Protein AF-A0A3B9TVM8-F1 (afdb_monomer_lite)

Secondary structure (DSSP, 8-state):
-HHHHHHHHHH-GGGT---GGGGGGGS--SEE-HHHHHHHHHHHHHHHHHHHHHT--HHHH--HHHHHHHHHH---SGGGGGGSTT-TTGGG-TTHHHHHHHHHHHHTS-GGGPPPPEE---PPPPPHHHHHHHHHHHHHHHHHHT--HHHH--HHHHHHHTT-TT--SGGGSTHHHHHT--

Structure (mmCIF, N/CA/C/O backbone):
data_AF-A0A3B9TVM8-F1
#
_entry.id   AF-A0A3B9TVM8-F1
#
loop_
_atom_site.group_PDB
_atom_site.id
_atom_site.type_symbol
_atom_site.label_atom_id
_atom_site.label_alt_id
_atom_site.label_comp_id
_atom_site.label_asym_id
_atom_site.label_entity_id
_atom_site.label_seq_id
_atom_site.pdbx_PDB_ins_code
_atom_site.Cartn_x
_atom_site.Cartn_y
_atom_site.Cartn_z
_atom_site.occupancy
_atom_site.B_iso_or_equiv
_atom_site.auth_seq_id
_atom_site.auth_comp_id
_atom_site.auth_asym_id
_atom_site.auth_atom_id
_atom_site.pdbx_PDB_model_num
ATOM 1 N N . SER A 1 1 ? -12.763 -17.600 24.364 1.00 72.62 1 SER A N 1
ATOM 2 C CA . SER A 1 1 ? -12.536 -16.406 25.210 1.00 72.62 1 SER A CA 1
ATOM 3 C C . SER A 1 1 ? -12.138 -15.249 24.306 1.00 72.62 1 SER A C 1
ATOM 5 O O . SER A 1 1 ? -11.568 -15.527 23.259 1.00 72.62 1 SER A O 1
ATOM 7 N N . TRP A 1 2 ? -12.384 -13.981 24.672 1.00 73.50 2 TRP A N 1
ATOM 8 C CA . TRP A 1 2 ? -11.926 -12.820 23.880 1.00 73.50 2 TRP A CA 1
ATOM 9 C C . TRP A 1 2 ? -10.410 -12.867 23.603 1.00 73.50 2 TRP A C 1
ATOM 11 O O . TRP A 1 2 ? -9.946 -12.458 22.543 1.00 73.50 2 TRP A O 1
ATOM 21 N N . LEU A 1 3 ? -9.649 -13.450 24.536 1.00 77.44 3 LEU A N 1
ATOM 22 C CA . LEU A 1 3 ? -8.218 -13.734 24.407 1.00 77.44 3 LEU A CA 1
ATOM 23 C C . LEU A 1 3 ? -7.891 -14.733 23.290 1.00 77.44 3 LEU A C 1
ATOM 25 O O . LEU A 1 3 ? -6.899 -14.550 22.588 1.00 77.44 3 LEU A O 1
ATOM 29 N N . ASP A 1 4 ? -8.704 -15.777 23.119 1.00 80.38 4 ASP A N 1
ATOM 30 C CA . ASP A 1 4 ? -8.475 -16.801 22.095 1.00 80.38 4 ASP A CA 1
ATOM 31 C C . ASP A 1 4 ? -8.680 -16.213 20.695 1.00 80.38 4 ASP A C 1
ATOM 33 O O . ASP A 1 4 ? -7.872 -16.470 19.804 1.00 80.38 4 ASP A O 1
ATOM 37 N N . ASP A 1 5 ? -9.694 -15.358 20.526 1.00 75.25 5 ASP A N 1
ATOM 38 C CA . ASP A 1 5 ? -9.973 -14.661 19.264 1.00 75.25 5 ASP A CA 1
ATOM 39 C C . ASP A 1 5 ? -8.824 -13.719 18.870 1.00 75.25 5 ASP A C 1
ATOM 41 O O . ASP A 1 5 ? -8.396 -13.697 17.711 1.00 75.25 5 ASP A O 1
ATOM 45 N N . GLU A 1 6 ? -8.266 -12.970 19.829 1.00 79.81 6 GLU A N 1
ATOM 46 C CA . GLU A 1 6 ? -7.103 -12.114 19.563 1.00 79.81 6 GLU A CA 1
ATOM 47 C C . GLU A 1 6 ? -5.853 -12.942 19.234 1.00 79.81 6 GLU A C 1
ATOM 49 O O . GLU A 1 6 ? -5.093 -12.607 18.316 1.00 79.81 6 GLU A O 1
ATOM 54 N N . ASN A 1 7 ? -5.650 -14.054 19.942 1.00 82.25 7 ASN A N 1
ATOM 55 C CA . ASN A 1 7 ? -4.488 -14.909 19.737 1.00 82.25 7 ASN A CA 1
ATOM 56 C C . ASN A 1 7 ? -4.567 -15.694 18.417 1.00 82.25 7 ASN A C 1
ATOM 58 O O . ASN A 1 7 ? -3.541 -15.921 17.772 1.00 82.25 7 ASN A O 1
ATOM 62 N N . ALA A 1 8 ? -5.768 -16.053 17.956 1.00 82.38 8 ALA A N 1
ATOM 63 C CA . ALA A 1 8 ? -5.977 -16.747 16.685 1.00 82.38 8 ALA A CA 1
ATOM 64 C C . ALA A 1 8 ? -5.403 -15.958 15.497 1.00 82.38 8 ALA A C 1
ATOM 66 O O . ALA A 1 8 ? -4.793 -16.530 14.593 1.00 82.38 8 ALA A O 1
ATOM 67 N N . LYS A 1 9 ? -5.517 -14.623 15.516 1.00 77.56 9 LYS A N 1
ATOM 68 C CA . LYS A 1 9 ? -4.943 -13.772 14.464 1.00 77.56 9 LYS A CA 1
ATOM 69 C C . LYS A 1 9 ? -3.414 -13.737 14.504 1.00 77.56 9 LYS A C 1
ATOM 71 O O . LYS A 1 9 ? -2.779 -13.766 13.450 1.00 77.56 9 LYS A O 1
ATOM 76 N N . LEU A 1 10 ? -2.828 -13.664 15.699 1.00 82.31 10 LEU A N 1
ATOM 77 C CA . LEU A 1 10 ? -1.372 -13.603 15.893 1.00 82.31 10 LEU A CA 1
ATOM 78 C C . LEU A 1 10 ? -0.685 -14.946 15.627 1.00 82.31 10 LEU A C 1
ATOM 80 O O . LEU A 1 10 ? 0.469 -14.987 15.217 1.00 82.31 10 LEU A O 1
ATOM 84 N N . THR A 1 11 ? -1.394 -16.047 15.849 1.00 85.75 11 THR A N 1
ATOM 85 C CA . THR A 1 11 ? -0.871 -17.399 15.627 1.00 85.75 11 THR A CA 1
ATOM 86 C C . THR A 1 11 ? -1.071 -17.890 14.196 1.00 85.75 11 THR A C 1
ATOM 88 O O . THR A 1 11 ? -0.452 -18.879 13.813 1.00 85.75 11 THR A O 1
ATOM 91 N N . ASN A 1 12 ? -1.876 -17.200 13.381 1.00 84.06 12 ASN A N 1
ATOM 92 C CA . ASN A 1 12 ? -2.090 -17.552 11.983 1.00 84.06 12 ASN A CA 1
ATOM 93 C C . ASN A 1 12 ? -0.908 -17.090 11.101 1.00 84.06 12 ASN A C 1
ATOM 95 O O . ASN A 1 12 ? -0.730 -15.883 10.911 1.00 84.06 12 ASN A O 1
ATOM 99 N N . PRO A 1 13 ? -0.136 -18.007 10.481 1.00 82.75 13 PRO A N 1
ATOM 100 C CA . PRO A 1 13 ? 0.970 -17.637 9.597 1.00 82.75 13 PRO A CA 1
ATOM 101 C C . PRO A 1 13 ? 0.533 -16.775 8.406 1.00 82.75 13 PRO A C 1
ATOM 103 O O . PRO A 1 13 ? 1.289 -15.913 7.957 1.00 82.75 13 PRO A O 1
ATOM 106 N N . ALA A 1 14 ? -0.702 -16.950 7.919 1.00 82.62 14 ALA A N 1
ATOM 107 C CA . ALA A 1 14 ? -1.248 -16.165 6.813 1.00 82.62 14 ALA A CA 1
ATOM 108 C C . ALA A 1 14 ? -1.304 -14.658 7.126 1.00 82.62 14 ALA A C 1
ATOM 110 O O . ALA A 1 14 ? -1.247 -13.846 6.209 1.00 82.62 14 ALA A O 1
ATOM 111 N N . THR A 1 15 ? -1.330 -14.270 8.406 1.00 78.62 15 THR A N 1
ATOM 112 C CA . THR A 1 15 ? -1.247 -12.866 8.843 1.00 78.62 15 THR A CA 1
ATOM 113 C C . THR A 1 15 ? 0.074 -12.202 8.436 1.00 78.62 15 THR A C 1
ATOM 115 O O . THR A 1 15 ? 0.131 -10.983 8.263 1.00 78.62 15 THR A O 1
ATOM 118 N N . TYR A 1 16 ? 1.139 -12.989 8.273 1.00 79.81 16 TYR A N 1
ATOM 119 C CA . TYR A 1 16 ? 2.491 -12.500 7.996 1.00 79.81 16 TYR A CA 1
ATOM 120 C C . TYR A 1 16 ? 2.922 -12.721 6.544 1.00 79.81 16 TYR A C 1
ATOM 122 O O . TYR A 1 16 ? 3.842 -12.054 6.066 1.00 79.81 16 TYR A O 1
ATOM 130 N N . HIS A 1 17 ? 2.241 -13.610 5.823 1.00 79.31 17 HIS A N 1
ATOM 131 C CA . HIS A 1 17 ? 2.486 -13.837 4.407 1.00 79.31 17 HIS A CA 1
ATOM 132 C C . HIS A 1 17 ? 1.723 -12.819 3.559 1.00 79.31 17 HIS A C 1
ATOM 134 O O . HIS A 1 17 ? 0.500 -12.841 3.471 1.00 79.31 17 HIS A O 1
ATOM 140 N N . THR A 1 18 ? 2.458 -11.925 2.898 1.00 79.69 18 THR A N 1
ATOM 141 C CA . THR A 1 18 ? 1.880 -11.063 1.859 1.00 79.69 18 THR A CA 1
ATOM 142 C C . THR A 1 18 ? 1.988 -11.781 0.519 1.00 79.69 18 THR A C 1
ATOM 144 O O . THR A 1 18 ? 3.094 -12.023 0.033 1.00 79.69 18 THR A O 1
ATOM 147 N N . ALA A 1 19 ? 0.849 -12.126 -0.082 1.00 89.38 19 ALA A N 1
ATOM 148 C CA . ALA A 1 19 ? 0.828 -12.619 -1.452 1.00 89.38 19 ALA A CA 1
ATOM 149 C C . ALA A 1 19 ? 1.353 -11.517 -2.396 1.00 89.38 19 ALA A C 1
ATOM 151 O O . ALA A 1 19 ? 0.918 -10.369 -2.262 1.00 89.38 19 ALA A O 1
ATOM 152 N N . PRO A 1 20 ? 2.251 -11.820 -3.355 1.00 91.50 20 PRO A N 1
ATOM 153 C CA . PRO A 1 20 ? 2.777 -10.816 -4.282 1.00 91.50 20 PRO A CA 1
ATOM 154 C C . PRO A 1 20 ? 1.688 -9.990 -4.979 1.00 91.50 20 PRO A C 1
ATOM 156 O O . PRO A 1 20 ? 1.791 -8.766 -5.040 1.00 91.50 20 PRO A O 1
ATOM 159 N N . ALA A 1 21 ? 0.590 -10.631 -5.385 1.00 92.62 21 ALA A N 1
ATOM 160 C CA . ALA A 1 21 ? -0.558 -9.979 -6.016 1.00 92.62 21 ALA A CA 1
ATOM 161 C C . ALA A 1 21 ? -1.258 -8.923 -5.131 1.00 92.62 21 ALA A C 1
ATOM 163 O O . ALA A 1 21 ? -1.927 -8.033 -5.652 1.00 92.62 21 ALA A O 1
ATOM 164 N N . ASP A 1 22 ? -1.090 -8.970 -3.806 1.00 92.44 22 ASP A N 1
ATOM 165 C CA . ASP A 1 22 ? -1.658 -7.999 -2.860 1.00 92.44 22 ASP A CA 1
ATOM 166 C C . ASP A 1 22 ? -0.668 -6.897 -2.451 1.00 92.44 22 ASP A C 1
ATOM 168 O O . ASP A 1 22 ? -1.044 -5.944 -1.760 1.00 92.44 22 ASP A O 1
ATOM 172 N N . ALA A 1 23 ? 0.597 -6.975 -2.881 1.00 94.00 23 ALA A N 1
ATOM 173 C CA . ALA A 1 23 ? 1.651 -6.054 -2.450 1.00 94.00 23 ALA A CA 1
ATOM 174 C C . ALA A 1 23 ? 1.344 -4.582 -2.778 1.00 94.00 23 ALA A C 1
ATOM 176 O O . ALA A 1 23 ? 1.753 -3.676 -2.044 1.00 94.00 23 ALA A O 1
ATOM 177 N N . TRP A 1 24 ? 0.594 -4.335 -3.854 1.00 94.50 24 TRP A N 1
ATOM 178 C CA . TRP A 1 24 ? 0.203 -2.994 -4.288 1.00 94.50 24 TRP A CA 1
ATOM 179 C C . TRP A 1 24 ? -0.729 -2.287 -3.299 1.00 94.50 24 TRP A C 1
ATOM 181 O O . TRP A 1 24 ? -0.638 -1.069 -3.165 1.00 94.50 24 TRP A O 1
ATOM 191 N N . LYS A 1 25 ? -1.551 -3.026 -2.536 1.00 91.50 25 LYS A N 1
ATOM 192 C CA . LYS A 1 25 ? -2.488 -2.462 -1.541 1.00 91.50 25 LYS A CA 1
ATOM 193 C C . LYS A 1 25 ? -1.771 -1.726 -0.405 1.00 91.50 25 LYS A C 1
ATOM 195 O O . LYS A 1 25 ? -2.374 -0.933 0.312 1.00 91.50 25 LYS A O 1
ATOM 200 N N . ARG A 1 26 ? -0.471 -1.983 -0.221 1.00 90.75 26 ARG A N 1
ATOM 201 C CA . ARG A 1 26 ? 0.369 -1.326 0.793 1.00 90.75 26 ARG A CA 1
ATOM 202 C C . ARG A 1 26 ? 0.948 0.011 0.319 1.00 90.75 26 ARG A C 1
ATOM 204 O O . ARG A 1 26 ? 1.451 0.767 1.152 1.00 90.75 26 ARG A O 1
ATOM 211 N N . ILE A 1 27 ? 0.908 0.291 -0.986 1.00 93.19 27 ILE A N 1
ATOM 212 C CA . ILE A 1 27 ? 1.398 1.540 -1.573 1.00 93.19 27 ILE A CA 1
ATOM 213 C C . ILE A 1 27 ? 0.283 2.578 -1.465 1.00 93.19 27 ILE A C 1
ATOM 215 O O . ILE A 1 27 ? -0.798 2.414 -2.022 1.00 93.19 27 ILE A O 1
ATOM 219 N N . LYS A 1 28 ? 0.538 3.664 -0.732 1.00 90.00 28 LYS A N 1
ATOM 220 C CA . LYS A 1 28 ? -0.462 4.714 -0.517 1.00 90.00 28 LYS A CA 1
ATOM 221 C C . LYS A 1 28 ? -0.616 5.577 -1.767 1.00 90.00 28 LYS A C 1
ATOM 223 O O . LYS A 1 28 ? 0.298 6.327 -2.109 1.00 90.00 28 LYS A O 1
ATOM 228 N N . VAL A 1 29 ? -1.791 5.527 -2.389 1.00 89.38 29 VAL A N 1
ATOM 229 C CA . VAL A 1 29 ? -2.163 6.375 -3.528 1.00 89.38 29 VAL A CA 1
ATOM 230 C C . VAL A 1 29 ? -3.604 6.839 -3.354 1.00 89.38 29 VAL A C 1
ATOM 232 O O . VAL A 1 29 ? -4.475 6.024 -3.083 1.00 89.38 29 VAL A O 1
ATOM 235 N N . ARG A 1 30 ? -3.845 8.148 -3.494 1.00 82.88 30 ARG A N 1
ATOM 236 C CA . ARG A 1 30 ? -5.193 8.729 -3.351 1.00 82.88 30 ARG A CA 1
ATOM 237 C C . ARG A 1 30 ? -6.021 8.589 -4.621 1.00 82.88 30 ARG A C 1
ATOM 239 O O . ARG A 1 30 ? -7.150 8.132 -4.576 1.00 82.88 30 ARG A O 1
ATOM 246 N N . ASN A 1 31 ? -5.437 8.991 -5.750 1.00 87.19 31 ASN A N 1
ATOM 247 C CA . ASN A 1 31 ? -6.084 8.972 -7.055 1.00 87.19 31 ASN A CA 1
ATOM 248 C C . ASN A 1 31 ? -5.110 8.433 -8.100 1.00 87.19 31 ASN A C 1
ATOM 250 O O . ASN A 1 31 ? -3.973 8.909 -8.179 1.00 87.19 31 ASN A O 1
ATOM 254 N N . MET A 1 32 ? -5.546 7.473 -8.914 1.00 92.44 32 MET A N 1
ATOM 255 C CA . MET A 1 32 ? -4.730 6.921 -9.996 1.00 92.44 32 MET A CA 1
ATOM 256 C C . MET A 1 32 ? -5.601 6.407 -11.140 1.00 92.44 32 MET A C 1
ATOM 258 O O . MET A 1 32 ? -6.591 5.712 -10.924 1.00 92.44 32 MET A O 1
ATOM 262 N N . LYS A 1 33 ? -5.214 6.736 -12.378 1.00 93.94 33 LYS A N 1
ATOM 263 C CA . LYS A 1 33 ? -5.923 6.273 -13.580 1.00 93.94 33 LYS A CA 1
ATOM 264 C C . LYS A 1 33 ? -5.797 4.747 -13.723 1.00 93.94 33 LYS A C 1
ATOM 266 O O . LYS A 1 33 ? -4.709 4.238 -13.450 1.00 93.94 33 LYS A O 1
ATOM 271 N N . PRO A 1 34 ? -6.809 4.035 -14.258 1.00 94.94 34 PRO A N 1
ATOM 272 C CA . PRO A 1 34 ? -6.786 2.574 -14.416 1.00 94.94 34 PRO A CA 1
ATOM 273 C C . PRO A 1 34 ? -5.504 2.013 -15.047 1.00 94.94 34 PRO A C 1
ATOM 275 O O . PRO A 1 34 ? -4.907 1.073 -14.535 1.00 94.94 34 PRO A O 1
ATOM 278 N N . VAL A 1 35 ? -5.010 2.643 -16.118 1.00 95.81 35 VAL A N 1
ATOM 279 C CA . VAL A 1 35 ? -3.792 2.204 -16.828 1.00 95.81 35 VAL A CA 1
ATOM 280 C C . VAL A 1 35 ? -2.528 2.354 -15.970 1.00 95.81 35 VAL A C 1
ATOM 282 O O . VAL A 1 35 ? -1.617 1.531 -16.041 1.00 95.81 35 VAL A O 1
ATOM 285 N N . GLN A 1 36 ? -2.442 3.418 -15.167 1.00 96.31 36 GLN A N 1
ATOM 286 C CA . GLN A 1 36 ? -1.327 3.625 -14.236 1.00 96.31 36 GLN A CA 1
ATOM 287 C C . GLN A 1 36 ? -1.431 2.648 -13.062 1.00 96.31 36 GLN A C 1
ATOM 289 O O . GLN A 1 36 ? -0.430 2.056 -12.666 1.00 96.31 36 GLN A O 1
ATOM 294 N N . LEU A 1 37 ? -2.650 2.422 -12.568 1.00 96.25 37 LEU A N 1
ATOM 295 C CA . LEU A 1 37 ? -2.930 1.488 -11.487 1.00 96.25 37 LEU A CA 1
ATOM 296 C C . LEU A 1 37 ? -2.560 0.055 -11.875 1.00 96.25 37 LEU A C 1
ATOM 298 O O . LEU A 1 37 ? -1.835 -0.593 -11.130 1.00 96.25 37 LEU A O 1
ATOM 302 N N . ARG A 1 38 ? -2.946 -0.401 -13.074 1.00 97.19 38 ARG A N 1
ATOM 303 C CA . ARG A 1 38 ? -2.554 -1.713 -13.614 1.00 97.19 38 ARG A CA 1
ATOM 304 C C . ARG A 1 38 ? -1.035 -1.893 -13.589 1.00 97.19 38 ARG A C 1
ATOM 306 O O . ARG A 1 38 ? -0.529 -2.879 -13.061 1.00 97.19 38 ARG A O 1
ATOM 313 N N . ARG A 1 39 ? -0.288 -0.907 -14.097 1.00 97.69 39 ARG A N 1
ATOM 314 C CA . ARG A 1 39 ? 1.184 -0.934 -14.080 1.00 97.69 39 ARG A CA 1
ATOM 315 C C . ARG A 1 39 ? 1.737 -0.963 -12.660 1.00 97.69 39 ARG A C 1
ATOM 317 O O . ARG A 1 39 ? 2.617 -1.768 -12.376 1.00 97.69 39 ARG A O 1
ATOM 324 N N . MET A 1 40 ? 1.205 -0.138 -11.761 1.00 97.62 40 MET A N 1
ATOM 325 C CA . MET A 1 40 ? 1.597 -0.135 -10.350 1.00 97.62 40 MET A CA 1
ATOM 326 C C . MET A 1 40 ? 1.365 -1.502 -9.690 1.00 97.62 40 MET A C 1
ATOM 328 O O . MET A 1 40 ? 2.242 -1.966 -8.963 1.00 97.62 40 MET A O 1
ATOM 332 N N . MET A 1 41 ? 0.224 -2.148 -9.957 1.00 97.19 41 MET A N 1
ATOM 333 C CA . MET A 1 41 ? -0.122 -3.469 -9.423 1.00 97.19 41 MET A CA 1
ATOM 334 C C . MET A 1 41 ? 0.916 -4.517 -9.824 1.00 97.19 41 MET A C 1
ATOM 336 O O . MET A 1 41 ? 1.522 -5.138 -8.951 1.00 97.19 41 MET A O 1
ATOM 340 N N . HIS A 1 42 ? 1.201 -4.633 -11.121 1.00 98.12 42 HIS A N 1
ATOM 341 C CA . HIS A 1 42 ? 2.178 -5.597 -11.631 1.00 98.12 42 HIS A CA 1
ATOM 342 C C . HIS A 1 42 ? 3.619 -5.278 -11.208 1.00 98.12 42 HIS A C 1
ATOM 344 O O . HIS A 1 42 ? 4.384 -6.182 -10.881 1.00 98.12 42 HIS A O 1
ATOM 350 N N . LEU A 1 43 ? 4.004 -3.998 -11.149 1.00 98.19 43 LEU A N 1
ATOM 351 C CA . LEU A 1 43 ? 5.319 -3.591 -10.637 1.00 98.19 43 LEU A CA 1
ATOM 352 C C . LEU A 1 43 ? 5.490 -3.945 -9.154 1.00 98.19 43 LEU A C 1
ATOM 354 O O . LEU A 1 43 ? 6.569 -4.375 -8.740 1.00 98.19 43 LEU A O 1
ATOM 358 N N . ALA A 1 44 ? 4.447 -3.750 -8.345 1.00 97.88 44 ALA A N 1
ATOM 359 C CA . ALA A 1 44 ? 4.466 -4.089 -6.928 1.00 97.88 44 ALA A CA 1
ATOM 360 C C . ALA A 1 44 ? 4.519 -5.605 -6.709 1.00 97.88 44 ALA A C 1
ATOM 362 O O . ALA A 1 44 ? 5.297 -6.055 -5.867 1.00 97.88 44 ALA A O 1
ATOM 363 N N . GLU A 1 45 ? 3.754 -6.367 -7.491 1.00 97.88 45 GLU A N 1
ATOM 364 C CA . GLU A 1 45 ? 3.784 -7.830 -7.504 1.00 97.88 45 GLU A CA 1
ATOM 365 C C . GLU A 1 45 ? 5.175 -8.356 -7.867 1.00 97.88 45 GLU A C 1
ATOM 367 O O . GLU A 1 45 ? 5.766 -9.128 -7.109 1.00 97.88 45 GLU A O 1
ATOM 372 N N . TRP A 1 46 ? 5.748 -7.868 -8.969 1.00 97.94 46 TRP A N 1
ATOM 373 C CA . TRP A 1 46 ? 7.095 -8.242 -9.392 1.00 97.94 46 TRP A CA 1
ATOM 374 C C . TRP A 1 46 ? 8.144 -7.904 -8.332 1.00 97.94 46 TRP A C 1
ATOM 376 O O . TRP A 1 46 ? 9.017 -8.722 -8.035 1.00 97.94 46 TRP A O 1
ATOM 386 N N . ARG A 1 47 ? 8.055 -6.715 -7.717 1.00 97.56 47 ARG A N 1
ATOM 387 C CA . ARG A 1 47 ? 8.970 -6.321 -6.639 1.00 97.56 47 ARG A CA 1
ATOM 388 C C . ARG A 1 47 ? 8.883 -7.288 -5.466 1.00 97.56 47 ARG A C 1
ATOM 390 O O . ARG A 1 47 ? 9.923 -7.638 -4.916 1.00 97.56 47 ARG A O 1
ATOM 397 N N . GLU A 1 48 ? 7.674 -7.648 -5.049 1.00 96.88 48 GLU A N 1
ATOM 398 C CA . GLU A 1 48 ? 7.459 -8.539 -3.910 1.00 96.88 48 GLU A CA 1
ATOM 399 C C . GLU A 1 48 ? 8.008 -9.940 -4.205 1.00 96.88 48 GLU A C 1
ATOM 401 O O . GLU A 1 48 ? 8.773 -10.472 -3.404 1.00 96.88 48 GLU A O 1
ATOM 406 N N . ALA A 1 49 ? 7.740 -10.482 -5.396 1.00 96.38 49 ALA A N 1
ATOM 407 C CA . ALA A 1 49 ? 8.316 -11.751 -5.835 1.00 96.38 49 ALA A CA 1
ATOM 408 C C . ALA A 1 49 ? 9.856 -11.709 -5.865 1.00 96.38 49 ALA A C 1
ATOM 410 O O . ALA A 1 49 ? 10.520 -12.626 -5.382 1.00 96.38 49 ALA A O 1
ATOM 411 N N . GLU A 1 50 ? 10.447 -10.625 -6.373 1.00 96.38 50 GLU A N 1
ATOM 412 C CA . GLU A 1 50 ? 11.902 -10.481 -6.447 1.00 96.38 50 GLU A CA 1
ATOM 413 C C . GLU A 1 50 ? 12.547 -10.273 -5.068 1.00 96.38 50 GLU A C 1
ATOM 415 O O . GLU A 1 50 ? 13.652 -10.761 -4.817 1.00 96.38 50 GLU A O 1
ATOM 420 N N . ALA A 1 51 ? 11.859 -9.575 -4.164 1.00 95.69 51 ALA A N 1
ATOM 421 C CA . ALA A 1 51 ? 12.265 -9.396 -2.774 1.00 95.69 51 ALA A CA 1
ATOM 422 C C . ALA A 1 51 ? 12.291 -10.737 -2.030 1.00 95.69 51 ALA A C 1
ATOM 424 O O . ALA A 1 51 ? 13.298 -11.057 -1.400 1.00 95.69 51 ALA A O 1
ATOM 425 N N . GLN A 1 52 ? 11.236 -11.543 -2.181 1.00 94.19 52 GLN A N 1
ATOM 426 C CA . GLN A 1 52 ? 11.149 -12.893 -1.617 1.00 94.19 52 GLN A CA 1
ATOM 427 C C . GLN A 1 52 ? 12.222 -13.815 -2.209 1.00 94.19 52 GLN A C 1
ATOM 429 O O . GLN A 1 52 ? 12.946 -14.476 -1.471 1.00 94.19 52 GLN A O 1
ATOM 434 N N . ARG A 1 53 ? 12.401 -13.802 -3.537 1.00 95.44 53 ARG A N 1
ATOM 435 C CA . ARG A 1 53 ? 13.399 -14.633 -4.232 1.00 95.44 53 ARG A CA 1
ATOM 436 C C . ARG A 1 53 ? 14.836 -14.327 -3.804 1.00 95.44 53 ARG A C 1
ATOM 438 O O . ARG A 1 53 ? 15.672 -15.227 -3.781 1.00 95.44 53 ARG A O 1
ATOM 445 N N . ARG A 1 54 ? 15.149 -13.055 -3.542 1.00 95.31 54 ARG A N 1
ATOM 446 C CA . ARG A 1 54 ? 16.493 -12.613 -3.135 1.00 95.31 54 ARG A CA 1
ATOM 447 C C . ARG A 1 54 ? 16.694 -12.574 -1.623 1.00 95.31 54 ARG A C 1
ATOM 449 O O . ARG A 1 54 ? 17.802 -12.247 -1.213 1.00 95.31 54 ARG A O 1
ATOM 456 N N . ASP A 1 55 ? 15.654 -12.849 -0.840 1.00 95.19 55 ASP A N 1
ATOM 457 C CA . ASP A 1 55 ? 15.637 -12.654 0.612 1.00 95.19 55 ASP A CA 1
ATOM 458 C C . ASP A 1 55 ? 16.114 -11.244 1.020 1.00 95.19 55 ASP A C 1
ATOM 460 O O . ASP A 1 55 ? 17.044 -11.040 1.801 1.00 95.19 55 ASP A O 1
ATOM 464 N N . LEU A 1 56 ? 15.515 -10.225 0.395 1.00 95.06 56 LEU A N 1
ATOM 465 C CA . LEU A 1 56 ? 15.840 -8.821 0.636 1.00 95.06 56 LEU A CA 1
ATOM 466 C C . LEU A 1 56 ? 14.583 -8.017 0.967 1.00 95.06 56 LEU A C 1
ATOM 468 O O . LEU A 1 56 ? 13.525 -8.254 0.388 1.00 95.06 56 LEU A O 1
ATOM 472 N N . PRO A 1 57 ? 14.684 -6.969 1.806 1.00 94.31 57 PRO A N 1
ATOM 473 C CA . PRO A 1 57 ? 13.575 -6.045 2.005 1.00 94.31 57 PRO A CA 1
ATOM 474 C C . PRO A 1 57 ? 13.116 -5.441 0.671 1.00 94.31 57 PRO A C 1
ATOM 476 O O . PRO A 1 57 ? 13.940 -4.924 -0.082 1.00 94.31 57 PRO A O 1
ATOM 479 N N . ARG A 1 58 ? 11.804 -5.402 0.406 1.00 94.06 58 ARG A N 1
ATOM 480 C CA . ARG A 1 58 ? 11.233 -4.873 -0.854 1.00 94.06 58 ARG A CA 1
ATOM 481 C C . ARG A 1 58 ? 11.783 -3.504 -1.280 1.00 94.06 58 ARG A C 1
ATOM 483 O O . ARG A 1 58 ? 12.092 -3.297 -2.449 1.00 94.06 58 ARG A O 1
ATOM 490 N N . ASN A 1 59 ? 12.016 -2.600 -0.324 1.00 94.44 59 ASN A N 1
ATOM 491 C CA . ASN A 1 59 ? 12.549 -1.255 -0.584 1.00 94.44 59 ASN A CA 1
ATOM 492 C C . ASN A 1 59 ? 14.014 -1.256 -1.064 1.00 94.44 59 ASN A C 1
ATOM 494 O O . ASN A 1 59 ? 14.478 -0.244 -1.588 1.00 94.44 59 ASN A O 1
ATOM 498 N N . ARG A 1 60 ? 14.752 -2.362 -0.880 1.00 95.12 60 ARG A N 1
ATOM 499 C CA . ARG A 1 60 ? 16.089 -2.572 -1.463 1.00 95.12 60 ARG A CA 1
ATOM 500 C C . ARG A 1 60 ? 16.021 -2.967 -2.938 1.00 95.12 60 ARG A C 1
ATOM 502 O O . ARG A 1 60 ? 17.004 -2.751 -3.639 1.00 95.12 60 ARG A O 1
ATOM 509 N N . ILE A 1 61 ? 14.897 -3.525 -3.393 1.00 96.06 61 ILE A N 1
ATOM 510 C CA . ILE A 1 61 ? 14.660 -3.843 -4.804 1.00 96.06 61 ILE A CA 1
ATOM 511 C C . ILE A 1 61 ? 14.212 -2.579 -5.540 1.00 96.06 61 ILE A C 1
ATOM 513 O O . ILE A 1 61 ? 14.942 -2.078 -6.389 1.00 96.06 61 ILE A O 1
ATOM 517 N N . LEU A 1 62 ? 13.047 -2.035 -5.175 1.00 96.44 62 LEU A N 1
ATOM 518 C CA . LEU A 1 62 ? 12.509 -0.770 -5.684 1.00 96.44 62 LEU A CA 1
ATOM 519 C C . LEU A 1 62 ? 11.726 -0.067 -4.574 1.00 96.44 62 LEU A C 1
ATOM 521 O O . LEU A 1 62 ? 10.956 -0.692 -3.839 1.00 96.44 62 LEU A O 1
ATOM 525 N N . ARG A 1 63 ? 11.895 1.249 -4.458 1.00 96.25 63 ARG A N 1
ATOM 526 C CA . ARG A 1 63 ? 11.119 2.048 -3.505 1.00 96.25 63 ARG A CA 1
ATOM 527 C C . ARG A 1 63 ? 9.723 2.337 -4.052 1.00 96.25 63 ARG A C 1
ATOM 529 O O . ARG A 1 63 ? 9.524 2.331 -5.267 1.00 96.25 63 ARG A O 1
ATOM 536 N N . ASP A 1 64 ? 8.775 2.608 -3.159 1.00 96.50 64 ASP A N 1
ATOM 537 C CA . ASP A 1 64 ? 7.390 2.908 -3.543 1.00 96.50 64 ASP A CA 1
ATOM 538 C C . ASP A 1 64 ? 7.327 4.115 -4.492 1.00 96.50 64 ASP A C 1
ATOM 540 O O . ASP A 1 64 ? 6.640 4.051 -5.508 1.00 96.50 64 ASP A O 1
ATOM 544 N N . GLU A 1 65 ? 8.114 5.173 -4.252 1.00 95.62 65 GLU A N 1
ATOM 545 C CA . GLU A 1 65 ? 8.134 6.334 -5.149 1.00 95.62 65 GLU A CA 1
ATOM 546 C C . GLU A 1 65 ? 8.643 6.005 -6.559 1.00 95.62 65 GLU A C 1
ATOM 548 O O . GLU A 1 65 ? 8.177 6.595 -7.529 1.00 95.62 65 GLU A O 1
ATOM 553 N N . THR A 1 66 ? 9.558 5.040 -6.688 1.00 97.12 66 THR A N 1
ATOM 554 C CA . THR A 1 66 ? 10.076 4.588 -7.985 1.00 97.12 66 THR A CA 1
ATOM 555 C C . THR A 1 66 ? 9.029 3.767 -8.731 1.00 97.12 66 THR A C 1
ATOM 557 O O . THR A 1 66 ? 8.888 3.928 -9.938 1.00 97.12 66 THR A O 1
ATOM 560 N N . ILE A 1 67 ? 8.261 2.924 -8.029 1.00 97.69 67 ILE A N 1
ATOM 561 C CA . ILE A 1 67 ? 7.123 2.209 -8.629 1.00 97.69 67 ILE A CA 1
ATOM 562 C C . ILE A 1 67 ? 6.095 3.205 -9.167 1.00 97.69 67 ILE A C 1
ATOM 564 O O . ILE A 1 67 ? 5.639 3.054 -10.298 1.00 97.69 67 ILE A O 1
ATOM 568 N N . LEU A 1 68 ? 5.751 4.228 -8.380 1.00 96.88 68 LEU A N 1
ATOM 569 C CA . LEU A 1 68 ? 4.789 5.250 -8.793 1.00 96.88 68 LEU A CA 1
ATOM 570 C C . LEU A 1 68 ? 5.284 6.048 -10.004 1.00 96.88 68 LEU A C 1
ATOM 572 O O . LEU A 1 68 ? 4.505 6.316 -10.917 1.00 96.88 68 LEU A O 1
ATOM 576 N N . ASP A 1 69 ? 6.573 6.383 -10.043 1.00 96.94 69 ASP A N 1
ATOM 577 C CA . ASP A 1 69 ? 7.175 7.092 -11.173 1.00 96.94 69 ASP A CA 1
ATOM 578 C C . ASP A 1 69 ? 7.190 6.232 -12.45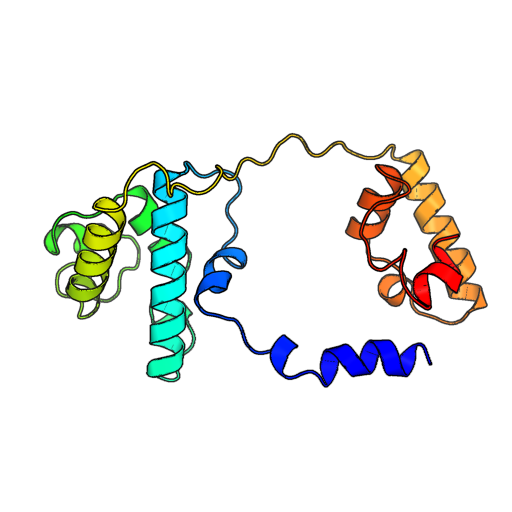0 1.00 96.94 69 ASP A C 1
ATOM 580 O O . ASP A 1 69 ? 6.766 6.688 -13.510 1.00 96.94 69 ASP A O 1
ATOM 584 N N . LEU A 1 70 ? 7.560 4.949 -12.353 1.00 97.56 70 LEU A N 1
ATOM 585 C CA . LEU A 1 70 ? 7.487 3.988 -13.468 1.00 97.56 70 LEU A CA 1
ATOM 586 C C . LEU A 1 70 ? 6.051 3.815 -13.985 1.00 97.56 70 LEU A C 1
ATOM 588 O O . LEU A 1 70 ? 5.803 3.860 -15.193 1.00 97.56 70 LEU A O 1
ATOM 592 N N . ALA A 1 71 ? 5.096 3.660 -13.066 1.00 96.81 71 ALA A N 1
ATOM 593 C CA . ALA A 1 71 ? 3.675 3.548 -13.377 1.00 96.81 71 ALA A CA 1
ATOM 594 C C . ALA A 1 71 ? 3.096 4.839 -13.976 1.00 96.81 71 ALA A C 1
ATOM 596 O O . ALA A 1 71 ? 2.096 4.788 -14.684 1.00 96.81 71 ALA A O 1
ATOM 597 N N . GLY A 1 72 ? 3.699 6.000 -13.721 1.00 95.62 72 GLY A N 1
ATOM 598 C CA . GLY A 1 72 ? 3.329 7.260 -14.358 1.00 95.62 72 GLY A CA 1
ATOM 599 C C . GLY A 1 72 ? 3.923 7.390 -15.760 1.00 95.62 72 GLY A C 1
ATOM 600 O O . GLY A 1 72 ? 3.183 7.570 -16.729 1.00 95.62 72 GLY A O 1
ATOM 601 N N . THR A 1 73 ? 5.246 7.264 -15.852 1.00 95.75 73 THR A N 1
ATOM 602 C CA . THR A 1 73 ? 6.066 7.591 -17.033 1.00 95.75 73 THR A CA 1
ATOM 603 C C . THR A 1 73 ? 6.012 6.561 -18.161 1.00 95.75 73 THR A C 1
ATOM 605 O O . THR A 1 73 ? 6.090 6.961 -19.315 1.00 95.75 73 THR A O 1
ATOM 608 N N . ASN A 1 74 ? 5.831 5.270 -17.857 1.00 96.00 74 ASN A N 1
ATOM 609 C CA . ASN A 1 74 ? 5.863 4.167 -18.834 1.00 96.00 74 ASN A CA 1
ATOM 610 C C . ASN A 1 74 ? 7.121 4.131 -19.731 1.00 96.00 74 ASN A C 1
ATOM 612 O O . ASN A 1 74 ? 7.001 4.281 -20.949 1.00 96.00 74 ASN A O 1
ATOM 616 N N . PRO A 1 75 ? 8.336 3.949 -19.187 1.00 96.12 75 PRO A N 1
ATOM 617 C CA . PRO A 1 75 ? 9.526 3.940 -2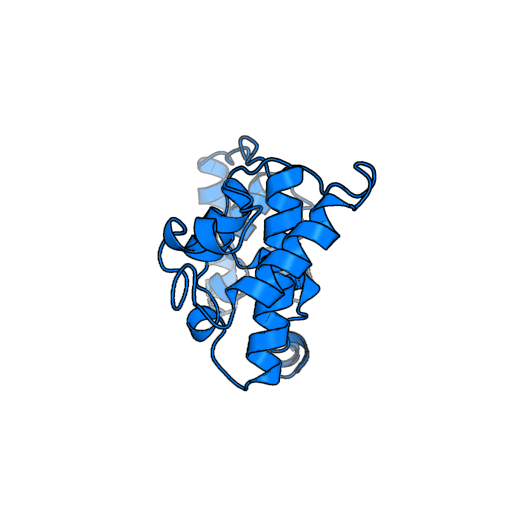0.028 1.00 96.12 75 PRO A CA 1
ATOM 618 C C . PRO A 1 75 ? 9.460 2.837 -21.095 1.00 96.12 75 PRO A C 1
ATOM 620 O O . PRO A 1 75 ? 9.217 1.670 -20.783 1.00 96.12 75 PRO A O 1
ATOM 623 N N . SER A 1 76 ? 9.713 3.203 -22.352 1.00 94.81 76 SER A N 1
ATOM 624 C CA . SER A 1 76 ? 9.634 2.283 -23.504 1.00 94.81 76 SER A CA 1
ATOM 625 C C . SER A 1 76 ? 10.988 1.672 -23.893 1.00 94.81 76 SER A C 1
ATOM 627 O O . SER A 1 76 ? 11.070 0.648 -24.592 1.00 94.81 76 SER A O 1
ATOM 629 N N . THR A 1 77 ? 12.066 2.279 -23.392 1.00 96.38 77 THR A N 1
ATOM 630 C CA . THR A 1 77 ? 13.459 1.892 -23.622 1.00 96.38 77 THR A CA 1
ATOM 631 C C . THR A 1 77 ? 14.251 1.904 -22.317 1.00 96.38 77 THR A C 1
ATOM 633 O O . THR A 1 77 ? 13.924 2.627 -21.379 1.00 96.38 77 THR A O 1
ATOM 636 N N . THR A 1 78 ? 15.340 1.132 -22.246 1.00 94.94 78 THR A N 1
ATOM 637 C CA . THR A 1 78 ? 16.220 1.113 -21.063 1.00 94.94 78 THR A CA 1
ATOM 638 C C . THR A 1 78 ? 16.875 2.472 -20.807 1.00 94.94 78 THR A C 1
ATOM 640 O O . THR A 1 78 ? 17.065 2.849 -19.657 1.00 94.94 78 THR A O 1
ATOM 643 N N . ALA A 1 79 ? 17.147 3.258 -21.854 1.00 95.56 79 ALA A N 1
ATOM 644 C CA . ALA A 1 79 ? 17.718 4.600 -21.734 1.00 95.56 79 ALA A CA 1
ATOM 645 C C . ALA A 1 79 ? 16.842 5.549 -20.893 1.00 95.56 79 ALA A C 1
ATOM 647 O O . ALA A 1 79 ? 17.359 6.372 -20.133 1.00 95.56 79 ALA A O 1
ATOM 648 N N . GLU A 1 80 ? 15.517 5.411 -20.976 1.00 95.75 80 GLU A N 1
ATOM 649 C CA . GLU A 1 80 ? 14.567 6.242 -20.228 1.00 95.75 80 GLU A CA 1
ATOM 650 C C . GLU A 1 80 ? 14.605 5.984 -18.715 1.00 95.75 80 GLU A C 1
ATOM 652 O O . GLU A 1 80 ? 14.306 6.895 -17.943 1.00 95.75 80 GLU A O 1
ATOM 657 N N . PHE A 1 81 ? 15.084 4.816 -18.265 1.00 95.81 81 PHE A N 1
ATOM 658 C CA . PHE A 1 81 ? 15.235 4.508 -16.835 1.00 95.81 81 PHE A CA 1
ATOM 659 C C . PHE A 1 81 ? 16.236 5.427 -16.126 1.00 95.81 81 PHE A C 1
ATOM 661 O O . PHE A 1 81 ? 16.172 5.580 -14.909 1.00 95.81 81 PHE A O 1
ATOM 668 N N . GLY A 1 82 ? 17.132 6.091 -16.866 1.00 93.81 82 GLY A N 1
ATOM 669 C CA . GLY A 1 82 ? 18.008 7.128 -16.313 1.00 93.81 82 GLY A CA 1
ATOM 670 C C . GLY A 1 82 ? 17.263 8.378 -15.823 1.00 93.81 82 GLY A C 1
ATOM 671 O O . GLY A 1 82 ? 17.812 9.129 -15.022 1.00 93.81 82 GLY A O 1
ATOM 672 N N . LYS A 1 83 ? 16.023 8.597 -16.280 1.00 94.38 83 LYS A N 1
ATOM 673 C CA . LYS A 1 83 ? 15.164 9.717 -15.860 1.00 94.38 83 LYS A CA 1
ATOM 674 C C . LYS A 1 83 ? 14.225 9.343 -14.711 1.00 94.38 83 LYS A C 1
ATOM 676 O O . LYS A 1 83 ? 13.632 10.234 -14.112 1.00 94.38 83 LYS A O 1
ATOM 681 N N . ILE A 1 84 ? 14.102 8.050 -14.410 1.00 96.62 84 ILE A N 1
ATOM 682 C CA . ILE A 1 84 ? 13.230 7.544 -13.354 1.00 96.62 84 ILE A CA 1
ATOM 683 C C . ILE A 1 84 ? 13.870 7.811 -11.998 1.00 96.62 84 ILE A C 1
ATOM 685 O O . ILE A 1 84 ? 15.014 7.428 -11.720 1.00 96.62 84 ILE A O 1
ATOM 689 N N . ARG A 1 85 ? 13.107 8.448 -11.118 1.00 93.50 85 ARG A N 1
ATOM 690 C CA . ARG A 1 85 ? 13.563 8.841 -9.793 1.00 93.50 85 ARG A CA 1
ATOM 691 C C . ARG A 1 85 ? 13.968 7.619 -8.969 1.00 93.50 85 ARG A C 1
ATOM 693 O O . ARG A 1 85 ? 13.194 6.684 -8.762 1.00 93.50 85 ARG A O 1
ATOM 700 N N . ASN A 1 86 ? 15.184 7.675 -8.424 1.00 94.25 86 ASN A N 1
ATOM 701 C CA . ASN A 1 86 ? 15.762 6.656 -7.541 1.00 94.25 86 ASN A CA 1
ATOM 702 C C . ASN A 1 86 ? 15.855 5.244 -8.158 1.00 94.25 86 ASN A C 1
ATOM 704 O O . ASN A 1 86 ? 15.995 4.273 -7.412 1.00 94.25 86 ASN A O 1
ATOM 708 N N . PHE A 1 87 ? 15.801 5.101 -9.489 1.00 96.00 87 PHE A N 1
ATOM 709 C CA . PHE A 1 87 ? 15.920 3.785 -10.114 1.00 96.00 87 PHE A CA 1
ATOM 710 C C . PHE A 1 87 ? 17.341 3.208 -9.938 1.00 96.00 87 PHE A C 1
ATOM 712 O O . PHE A 1 87 ? 18.317 3.859 -10.332 1.00 96.00 87 PHE A O 1
ATOM 719 N N . PRO A 1 88 ? 17.510 1.998 -9.368 1.00 93.50 88 PRO A N 1
ATOM 720 C CA . PRO A 1 88 ? 18.832 1.442 -9.082 1.00 93.50 88 PRO A CA 1
ATOM 721 C C . PRO A 1 88 ? 19.685 1.241 -10.343 1.00 93.50 88 PRO A C 1
ATOM 723 O O . PRO A 1 88 ? 19.383 0.403 -11.191 1.00 93.50 88 PRO A O 1
ATOM 726 N N . GLY A 1 89 ? 20.787 1.988 -10.447 1.00 92.56 89 GLY A N 1
ATOM 727 C CA . GLY A 1 89 ? 21.709 1.929 -11.588 1.00 92.56 89 GLY A CA 1
ATOM 728 C C . GLY A 1 89 ? 21.230 2.658 -12.852 1.00 92.56 89 GLY A C 1
ATOM 729 O O . GLY A 1 89 ? 21.929 2.615 -13.864 1.00 92.56 89 GLY A O 1
ATOM 730 N N . GLY A 1 90 ? 20.077 3.340 -12.806 1.00 93.50 90 GLY A N 1
ATOM 731 C CA . GLY A 1 90 ? 19.531 4.102 -13.933 1.00 93.50 90 GLY A CA 1
ATOM 732 C C . GLY A 1 90 ? 19.390 3.264 -15.208 1.00 93.50 90 GLY A C 1
ATOM 733 O O . GLY A 1 90 ? 18.995 2.100 -15.158 1.00 93.50 90 GLY A O 1
ATOM 734 N N . ALA A 1 91 ? 19.764 3.844 -16.351 1.00 91.50 91 ALA A N 1
ATOM 735 C CA . ALA A 1 91 ? 19.655 3.204 -17.665 1.00 91.50 91 ALA A CA 1
ATOM 736 C C . ALA A 1 91 ? 20.444 1.888 -17.803 1.00 91.50 91 ALA A C 1
ATOM 738 O O . ALA A 1 91 ? 20.024 0.986 -18.523 1.00 91.50 91 ALA A O 1
ATOM 739 N N . ASN A 1 92 ? 21.566 1.765 -17.087 1.00 93.00 92 ASN A N 1
ATOM 740 C CA . ASN A 1 92 ? 22.440 0.587 -17.114 1.00 93.00 92 ASN A CA 1
ATOM 741 C C . ASN A 1 92 ? 22.191 -0.350 -15.918 1.00 93.00 92 ASN A C 1
ATOM 743 O O . ASN A 1 92 ? 22.977 -1.262 -15.650 1.00 93.00 92 ASN A O 1
ATOM 747 N N . GLY A 1 93 ? 21.124 -0.108 -15.154 1.00 92.81 93 GLY A N 1
ATOM 748 C CA . GLY A 1 93 ? 20.775 -0.905 -13.991 1.00 92.81 93 GLY A CA 1
ATOM 749 C C . GLY A 1 93 ? 20.370 -2.324 -14.379 1.00 92.81 93 GLY A C 1
ATOM 750 O O . GLY A 1 93 ? 19.617 -2.534 -15.326 1.00 92.81 93 GLY A O 1
ATOM 751 N N . LYS A 1 94 ? 20.786 -3.317 -13.583 1.00 94.38 94 LYS A N 1
ATOM 752 C CA . LYS A 1 94 ? 20.412 -4.733 -13.786 1.00 94.38 94 LYS A CA 1
ATOM 753 C C . LYS A 1 94 ? 18.896 -4.972 -13.774 1.00 94.38 94 LYS A C 1
ATOM 755 O O . LYS A 1 94 ? 18.441 -5.998 -14.264 1.00 94.38 94 LYS A O 1
ATOM 760 N N . LEU A 1 95 ? 18.129 -4.053 -13.183 1.00 95.56 95 LEU A N 1
ATOM 761 C CA . LEU A 1 95 ? 16.672 -4.134 -13.112 1.00 95.56 95 LEU A CA 1
ATOM 762 C C . LEU A 1 95 ? 15.973 -3.492 -14.321 1.00 95.56 95 LEU A C 1
ATOM 764 O O . LEU A 1 95 ? 14.785 -3.727 -14.499 1.00 95.56 95 LEU A O 1
ATOM 768 N N . ALA A 1 96 ? 16.668 -2.711 -15.159 1.00 96.25 96 ALA A N 1
ATOM 769 C CA . ALA A 1 96 ? 16.037 -1.988 -16.267 1.00 96.25 96 ALA A CA 1
ATOM 770 C C . ALA A 1 96 ? 15.415 -2.951 -17.289 1.00 96.25 96 ALA A C 1
ATOM 772 O O . ALA A 1 96 ? 14.246 -2.822 -17.630 1.00 96.25 96 ALA A O 1
ATOM 773 N N . THR A 1 97 ? 16.168 -3.965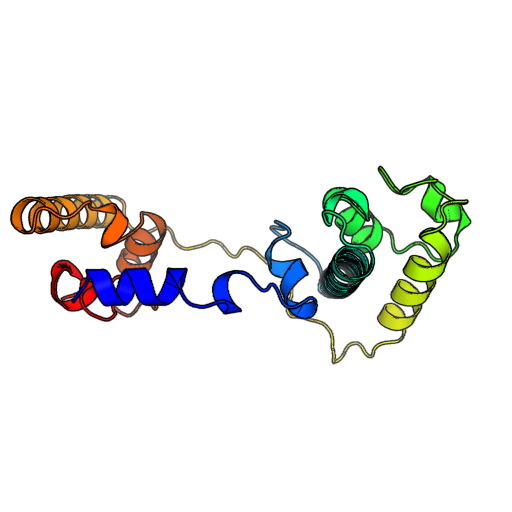 -17.723 1.00 96.75 97 THR A N 1
ATOM 774 C CA . THR A 1 97 ? 15.689 -4.974 -18.679 1.00 96.75 97 THR A CA 1
ATOM 775 C C . THR A 1 97 ? 14.476 -5.768 -18.177 1.00 96.75 97 THR A C 1
ATOM 777 O O . THR A 1 97 ? 13.476 -5.790 -18.894 1.00 96.75 97 THR A O 1
ATOM 780 N N . PRO A 1 98 ? 14.495 -6.405 -16.983 1.00 97.06 98 PRO A N 1
ATOM 781 C CA . PRO A 1 98 ? 13.335 -7.164 -16.514 1.00 97.06 98 PRO A CA 1
ATOM 782 C C . PRO A 1 98 ? 12.110 -6.278 -16.250 1.00 97.06 98 PRO A C 1
ATOM 784 O O . PRO A 1 98 ? 11.000 -6.676 -16.584 1.00 97.06 98 PRO A O 1
ATOM 787 N N . VAL A 1 99 ? 12.289 -5.062 -15.720 1.00 97.62 99 VAL A N 1
ATOM 788 C CA . VAL A 1 99 ? 11.163 -4.136 -15.503 1.00 97.62 99 VAL A CA 1
ATOM 789 C C . VAL A 1 99 ? 10.585 -3.643 -16.832 1.00 97.62 99 VAL A C 1
ATOM 791 O O . VAL A 1 99 ? 9.371 -3.529 -16.963 1.00 97.62 99 VAL A O 1
ATOM 794 N N . LEU A 1 100 ? 11.423 -3.388 -17.839 1.00 97.94 100 LEU A N 1
ATOM 795 C CA . LEU A 1 100 ? 10.957 -3.014 -19.175 1.00 97.94 100 LEU A CA 1
ATOM 796 C C . LEU A 1 100 ? 10.161 -4.142 -19.844 1.00 97.94 100 LEU A C 1
ATOM 798 O O . LEU A 1 100 ? 9.152 -3.872 -20.489 1.00 97.94 100 LEU A O 1
ATOM 802 N N . ALA A 1 101 ? 10.605 -5.394 -19.696 1.00 98.06 101 ALA A N 1
ATOM 803 C CA . ALA A 1 101 ? 9.867 -6.552 -20.196 1.00 98.06 101 ALA A CA 1
ATOM 804 C C . ALA A 1 101 ? 8.477 -6.641 -19.545 1.00 98.06 101 ALA A C 1
ATOM 806 O O . ALA A 1 101 ? 7.480 -6.680 -20.260 1.00 98.06 101 ALA A O 1
ATOM 807 N N . LEU A 1 102 ? 8.414 -6.525 -18.215 1.00 98.00 102 LEU A N 1
ATOM 808 C CA . LEU A 1 102 ? 7.157 -6.496 -17.467 1.00 98.00 102 LEU A CA 1
ATOM 809 C C . LEU A 1 102 ? 6.222 -5.374 -17.941 1.00 98.00 102 LEU A C 1
ATOM 811 O O . LEU A 1 102 ? 5.042 -5.607 -18.174 1.00 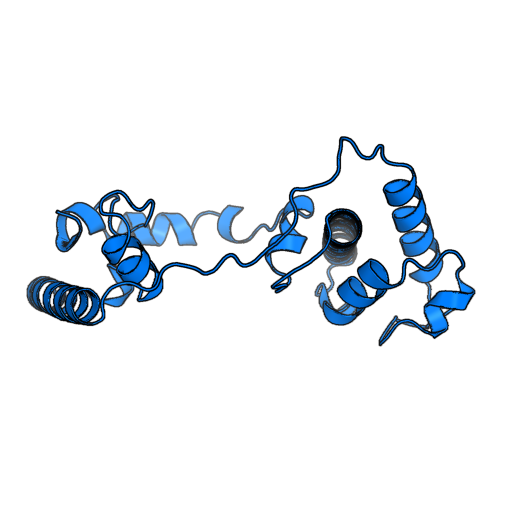98.00 102 LEU A O 1
ATOM 815 N N . LEU A 1 103 ? 6.729 -4.150 -18.115 1.00 97.81 103 LEU A N 1
ATOM 816 C CA . LEU A 1 103 ? 5.906 -3.030 -18.586 1.00 97.81 103 LEU A CA 1
ATOM 817 C C . LEU A 1 103 ? 5.326 -3.285 -19.983 1.00 97.81 103 LEU A C 1
ATOM 819 O O . LEU A 1 103 ? 4.173 -2.943 -20.229 1.00 97.81 103 LEU A O 1
ATOM 823 N N . ARG A 1 104 ? 6.088 -3.925 -20.878 1.00 97.44 104 ARG A N 1
ATOM 824 C CA . ARG A 1 104 ? 5.605 -4.310 -22.215 1.00 97.44 104 ARG A CA 1
ATOM 825 C C . ARG A 1 104 ? 4.534 -5.393 -22.156 1.00 97.44 104 ARG A C 1
ATOM 827 O O . ARG A 1 104 ? 3.565 -5.311 -22.902 1.00 97.44 104 ARG A O 1
ATOM 834 N N . GLU A 1 105 ? 4.691 -6.376 -21.274 1.00 97.12 105 GLU A N 1
ATOM 835 C CA . GLU A 1 105 ? 3.674 -7.407 -21.041 1.00 97.12 105 GLU A CA 1
ATOM 836 C C . GLU A 1 105 ? 2.367 -6.785 -20.539 1.00 97.12 105 GLU A C 1
ATOM 838 O O . GLU A 1 105 ? 1.298 -7.099 -21.055 1.00 97.12 105 GLU A O 1
ATOM 843 N N . VAL A 1 106 ? 2.458 -5.848 -19.592 1.00 96.44 106 VAL A N 1
ATOM 844 C CA . VAL A 1 106 ? 1.299 -5.123 -19.054 1.00 96.44 106 VAL A CA 1
ATOM 845 C C . VAL A 1 106 ? 0.631 -4.233 -20.105 1.00 96.44 106 VAL A C 1
ATOM 847 O O . VAL A 1 106 ? -0.594 -4.120 -20.122 1.00 96.44 106 VAL A O 1
ATOM 850 N N . GLU A 1 107 ? 1.411 -3.602 -20.983 1.00 95.12 107 GLU A N 1
ATOM 851 C CA . GLU A 1 107 ? 0.887 -2.777 -22.080 1.00 95.12 107 GLU A CA 1
ATOM 852 C C . GLU A 1 107 ? 0.125 -3.614 -23.118 1.00 95.12 107 GLU A C 1
ATOM 854 O O . GLU A 1 107 ? -0.869 -3.156 -23.671 1.00 95.12 107 GLU A O 1
ATOM 859 N N . ALA A 1 108 ? 0.551 -4.858 -23.353 1.00 96.00 108 ALA A N 1
ATOM 860 C CA . ALA A 1 108 ? -0.104 -5.771 -24.288 1.00 96.00 108 ALA A CA 1
ATOM 861 C C . ALA A 1 108 ? -1.428 -6.363 -23.760 1.00 96.00 108 ALA A C 1
ATOM 863 O O . ALA A 1 108 ? -2.133 -7.046 -24.507 1.00 96.00 108 ALA A O 1
ATOM 864 N N . MET A 1 109 ? -1.776 -6.137 -22.488 1.00 96.00 109 MET A N 1
ATOM 865 C CA . MET A 1 109 ? -3.024 -6.634 -21.907 1.00 96.00 109 MET A CA 1
ATOM 866 C C . MET A 1 109 ? -4.239 -5.855 -22.435 1.00 96.00 109 MET A C 1
ATOM 868 O O . MET A 1 109 ? -4.195 -4.624 -22.492 1.00 96.00 109 MET A O 1
ATOM 872 N N . PRO A 1 110 ? -5.356 -6.537 -22.752 1.00 95.44 110 PRO A N 1
ATOM 873 C CA . PRO A 1 110 ? -6.548 -5.874 -23.267 1.00 95.44 110 PRO A CA 1
ATOM 874 C C . PRO A 1 110 ? -7.142 -4.910 -22.234 1.00 95.44 110 PRO A C 1
ATOM 876 O O . PRO A 1 110 ? -7.133 -5.179 -21.036 1.00 95.44 110 PRO A O 1
ATOM 879 N N . ASP A 1 111 ? -7.731 -3.808 -22.694 1.00 92.62 111 ASP A N 1
ATOM 880 C CA . ASP A 1 111 ? -8.319 -2.796 -21.803 1.00 92.62 111 ASP A CA 1
ATOM 881 C C . ASP A 1 111 ? -9.479 -3.331 -20.949 1.00 92.62 111 ASP A C 1
ATOM 883 O O . ASP A 1 111 ? -9.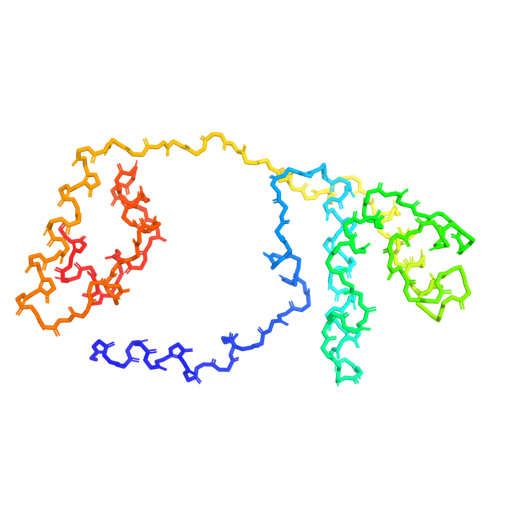784 -2.778 -19.895 1.00 92.62 111 ASP A O 1
ATOM 887 N N . SER A 1 112 ? -10.088 -4.454 -21.342 1.00 93.19 112 SER A N 1
ATOM 888 C CA . SER A 1 112 ? -11.105 -5.147 -20.545 1.00 93.19 112 SER A CA 1
ATOM 889 C C . SER A 1 112 ? -10.582 -5.687 -19.208 1.00 93.19 112 SER A C 1
ATOM 891 O O . SER A 1 112 ? -11.390 -6.038 -18.354 1.00 93.19 112 SER A O 1
ATOM 893 N N . THR A 1 113 ? -9.261 -5.787 -19.016 1.00 92.81 113 THR A N 1
ATOM 894 C CA . THR A 1 113 ? -8.642 -6.203 -17.742 1.00 92.81 113 THR A CA 1
ATOM 895 C C . THR A 1 113 ? -8.190 -5.024 -16.886 1.00 92.81 113 THR A C 1
ATOM 897 O O . THR A 1 113 ? -7.505 -5.218 -15.879 1.00 92.81 113 THR A O 1
ATOM 900 N N . LEU A 1 114 ? -8.530 -3.790 -17.273 1.00 93.06 114 LEU A N 1
ATOM 901 C CA . LEU A 1 114 ? -8.186 -2.622 -16.477 1.00 93.06 114 LEU A CA 1
ATOM 902 C C . LEU A 1 114 ? -8.856 -2.686 -15.096 1.00 93.06 114 LEU A C 1
ATOM 904 O O . LEU A 1 114 ? -10.052 -2.968 -15.006 1.00 93.06 114 LEU A O 1
ATOM 908 N N . PRO A 1 115 ? -8.105 -2.398 -14.020 1.00 91.69 115 PRO A N 1
ATOM 909 C CA . PRO A 1 115 ? -8.679 -2.306 -12.691 1.00 91.69 115 PRO A CA 1
ATOM 910 C C . PRO A 1 115 ? -9.597 -1.088 -12.595 1.00 91.69 115 PRO A C 1
ATOM 912 O O . PRO A 1 115 ? -9.431 -0.097 -13.314 1.00 91.69 115 PRO A O 1
ATOM 915 N N . GLU A 1 116 ? -10.530 -1.137 -11.651 1.00 88.38 116 GLU A N 1
ATOM 916 C CA . GLU A 1 116 ? -11.320 0.034 -11.295 1.00 88.38 116 GLU A CA 1
ATOM 917 C C . GLU A 1 116 ? -10.400 1.172 -10.834 1.00 88.38 116 GLU A C 1
ATOM 919 O O . GLU A 1 116 ? -9.401 0.953 -10.144 1.00 88.38 116 GLU A O 1
ATOM 924 N N . ALA A 1 117 ? -10.704 2.399 -11.259 1.00 83.69 117 ALA A N 1
ATOM 925 C CA . ALA A 1 117 ? -9.896 3.552 -10.898 1.00 83.69 117 ALA A CA 1
ATOM 926 C C . ALA A 1 117 ? -9.888 3.738 -9.376 1.00 83.69 117 ALA A C 1
ATOM 928 O O . ALA A 1 117 ? -10.941 3.768 -8.741 1.00 83.69 117 ALA A O 1
ATOM 929 N N . LEU A 1 118 ? -8.707 3.969 -8.799 1.00 78.50 118 LEU A N 1
ATOM 930 C CA . LEU A 1 118 ? -8.641 4.484 -7.437 1.00 78.50 118 LEU A CA 1
ATOM 931 C C . LEU A 1 118 ? -9.056 5.951 -7.476 1.00 78.50 118 LEU A C 1
ATOM 933 O O . LEU A 1 118 ? -8.349 6.788 -8.046 1.00 78.50 118 LEU A O 1
ATOM 937 N N . SER A 1 119 ? -10.202 6.237 -6.873 1.00 74.25 119 SER A N 1
ATOM 938 C CA . SER A 1 119 ? -10.682 7.581 -6.598 1.00 74.25 119 SER A CA 1
ATOM 939 C C . SER A 1 119 ? -11.075 7.644 -5.131 1.00 74.25 119 SER A C 1
ATOM 941 O O . SER A 1 119 ? -12.009 6.958 -4.718 1.00 74.25 119 SER A O 1
ATOM 943 N N . GLU A 1 120 ? -10.419 8.499 -4.347 1.00 66.00 120 GLU A N 1
ATOM 944 C CA . GLU A 1 120 ? -11.000 8.933 -3.076 1.00 66.00 120 GLU A CA 1
ATOM 945 C C . GLU A 1 120 ? -12.249 9.758 -3.416 1.00 66.00 120 GLU A C 1
ATOM 947 O O . GLU A 1 120 ? -12.181 10.947 -3.739 1.00 66.00 120 GLU A O 1
ATOM 952 N N . GLY A 1 121 ? -13.416 9.110 -3.394 1.00 62.62 121 GLY A N 1
ATOM 953 C CA . GLY A 1 121 ? -14.679 9.824 -3.270 1.00 62.62 121 GLY A CA 1
ATOM 954 C C . GLY A 1 121 ? -14.647 10.709 -2.020 1.00 62.62 121 GLY A C 1
ATOM 955 O O . GLY A 1 121 ? -13.824 10.524 -1.122 1.00 62.62 121 GLY A O 1
ATOM 956 N N . ARG A 1 122 ? -15.550 11.689 -1.926 1.00 62.09 122 ARG A N 1
ATOM 957 C CA . ARG A 1 122 ? -15.756 12.368 -0.641 1.00 62.09 122 ARG A CA 1
ATOM 958 C C . ARG A 1 122 ? -16.307 11.331 0.330 1.00 62.09 122 ARG A C 1
ATOM 960 O O . ARG A 1 122 ? -17.501 11.054 0.279 1.00 62.09 122 ARG A O 1
ATOM 967 N N . THR A 1 123 ? -15.456 10.766 1.184 1.00 67.44 123 THR A N 1
ATOM 968 C CA . THR A 1 123 ? -15.924 9.939 2.292 1.00 67.44 123 THR A CA 1
ATOM 969 C C . THR A 1 123 ? -16.876 10.806 3.112 1.00 67.44 123 THR A C 1
ATOM 971 O O . THR A 1 123 ? -16.474 11.901 3.536 1.00 67.44 123 THR A O 1
ATOM 974 N N . PRO A 1 124 ? -18.150 10.410 3.258 1.00 77.50 124 PRO A N 1
ATOM 975 C CA . PRO A 1 124 ? -19.077 11.153 4.091 1.00 77.50 124 PRO A CA 1
ATOM 976 C C . PRO A 1 124 ? -18.481 11.240 5.495 1.00 77.50 124 PRO A C 1
ATOM 978 O O . PRO A 1 124 ? -17.908 10.280 5.998 1.00 77.50 124 PRO A O 1
ATOM 981 N N . LYS A 1 125 ? -18.532 12.429 6.097 1.00 86.56 125 LYS A N 1
ATOM 982 C CA . LYS A 1 125 ? -18.052 12.616 7.465 1.00 86.56 125 LYS A CA 1
ATOM 983 C C . LYS A 1 125 ? -19.218 12.390 8.418 1.00 86.56 125 LYS A C 1
ATOM 985 O O . LYS A 1 125 ? -20.258 13.020 8.205 1.00 86.56 125 LYS A O 1
ATOM 990 N N . PRO A 1 126 ? -19.059 11.557 9.455 1.00 88.50 126 PRO A N 1
ATOM 991 C CA . PRO A 1 126 ? -20.118 11.358 10.426 1.00 88.50 126 PRO A CA 1
ATOM 992 C C . PRO A 1 126 ? -20.392 12.656 11.200 1.00 88.50 126 PRO A C 1
ATOM 994 O O . PRO A 1 126 ? -19.482 13.479 11.380 1.00 88.50 126 PRO A O 1
ATOM 997 N N . PRO A 1 127 ? -21.627 12.871 11.685 1.00 92.19 127 PRO A N 1
ATOM 998 C CA . PRO A 1 127 ? -21.931 14.009 12.540 1.00 92.19 127 PRO A CA 1
ATOM 999 C C . PRO A 1 127 ? -21.061 13.984 13.803 1.00 92.19 127 PRO A C 1
ATOM 1001 O O . PRO A 1 127 ? -20.993 12.975 14.502 1.00 92.19 127 PRO A O 1
ATOM 1004 N N . ALA A 1 128 ? -20.431 15.112 14.142 1.00 93.56 128 ALA A N 1
ATOM 1005 C CA . ALA A 1 128 ? -19.528 15.191 15.295 1.00 93.56 128 ALA A CA 1
ATOM 1006 C C . ALA A 1 128 ? -20.206 14.774 16.615 1.00 93.56 128 ALA A C 1
ATOM 1008 O O . ALA A 1 128 ? -19.583 14.125 17.446 1.00 93.56 128 ALA A O 1
ATOM 1009 N N . ALA A 1 129 ? -21.495 15.091 16.780 1.00 94.25 129 ALA A N 1
ATOM 1010 C CA . ALA A 1 129 ? -22.268 14.694 17.953 1.00 94.25 129 ALA A CA 1
ATOM 1011 C C . ALA A 1 129 ? -22.390 13.166 18.092 1.00 94.25 129 ALA A C 1
ATOM 1013 O O . ALA A 1 129 ? -22.225 12.647 19.190 1.00 94.25 129 ALA A O 1
ATOM 1014 N N . VAL A 1 130 ? -22.613 12.444 16.987 1.00 93.88 130 VAL A N 1
ATOM 1015 C CA . VAL A 1 130 ? -22.688 10.972 16.986 1.00 93.88 130 VAL A CA 1
ATOM 1016 C C . VAL A 1 130 ? -21.337 10.379 17.379 1.00 93.88 130 VAL A C 1
ATOM 1018 O O . VAL A 1 130 ? -21.275 9.496 18.228 1.00 93.88 130 VAL A O 1
ATOM 1021 N N . MET A 1 131 ? -20.242 10.928 16.846 1.00 95.81 131 MET A N 1
ATOM 1022 C CA . MET A 1 131 ? -18.891 10.488 17.206 1.00 95.81 131 MET A CA 1
ATOM 1023 C C . MET A 1 131 ? -18.575 10.675 18.691 1.00 95.81 131 MET A C 1
ATOM 1025 O O . MET A 1 131 ? -17.969 9.795 19.301 1.00 95.81 131 MET A O 1
ATOM 1029 N N . GLU A 1 132 ? -18.972 11.800 19.287 1.00 95.62 132 GLU A N 1
ATOM 1030 C CA . GLU A 1 132 ? -18.781 12.025 20.723 1.00 95.62 132 GLU A CA 1
ATOM 1031 C C . GLU A 1 132 ? -19.615 11.051 21.564 1.00 95.62 132 GLU A C 1
ATOM 1033 O O . GLU A 1 132 ? -19.090 10.471 22.514 1.00 95.62 132 GLU A O 1
ATOM 1038 N N . LEU A 1 133 ? -20.869 10.791 21.179 1.00 95.44 133 LEU A N 1
ATOM 1039 C CA . LEU A 1 133 ? -21.712 9.801 21.856 1.00 95.44 133 LEU A CA 1
ATOM 1040 C C . LEU A 1 133 ? -21.108 8.392 21.787 1.00 95.44 133 LEU A C 1
ATOM 1042 O O . LEU A 1 133 ? -20.991 7.740 22.823 1.00 95.44 133 LEU A O 1
ATOM 1046 N N . LEU A 1 134 ? -20.646 7.953 20.613 1.00 94.94 134 LEU A N 1
ATOM 1047 C CA . LEU A 1 134 ? -19.996 6.648 20.443 1.00 94.94 134 LEU A CA 1
ATOM 1048 C C . LEU A 1 134 ? -18.721 6.519 21.284 1.00 94.94 134 LEU A C 1
ATOM 1050 O O . LEU A 1 134 ? -18.476 5.473 21.879 1.00 94.94 134 LEU A O 1
ATOM 1054 N N . ARG A 1 135 ? -17.912 7.581 21.380 1.00 95.62 135 ARG A N 1
ATOM 1055 C CA . ARG A 1 135 ? -16.703 7.587 22.225 1.00 95.62 135 ARG A CA 1
ATOM 1056 C C . ARG A 1 135 ? -17.042 7.483 23.707 1.00 95.62 135 ARG A C 1
ATOM 1058 O O . ARG A 1 135 ? -16.350 6.771 24.434 1.00 95.62 135 ARG A O 1
ATOM 1065 N N . VAL A 1 136 ? -18.079 8.192 24.154 1.00 96.19 136 VAL A N 1
ATOM 1066 C CA . VAL A 1 136 ? -18.552 8.134 25.544 1.00 96.19 136 VAL A CA 1
ATOM 1067 C C . VAL A 1 136 ? -19.111 6.750 25.862 1.00 96.19 136 VAL A C 1
ATOM 1069 O O . VAL A 1 136 ? -18.735 6.182 26.887 1.00 96.19 136 VAL A O 1
ATOM 1072 N N . LEU A 1 137 ? -19.937 6.190 24.975 1.00 94.31 137 LEU A N 1
ATOM 1073 C CA . LEU A 1 137 ? -20.488 4.842 25.111 1.00 94.31 137 LEU A CA 1
ATOM 1074 C C . LEU A 1 137 ? -19.375 3.797 25.190 1.00 94.31 137 LEU A C 1
ATOM 1076 O O . LEU A 1 137 ? -19.327 3.024 26.143 1.00 94.31 137 LEU A O 1
ATOM 1080 N N . LEU A 1 138 ? -18.437 3.835 24.239 1.00 95.38 138 LEU A N 1
ATOM 1081 C CA . LEU A 1 138 ? -17.303 2.918 24.202 1.00 95.38 138 LEU A CA 1
ATOM 1082 C C . LEU A 1 138 ? -16.531 2.971 25.515 1.00 95.38 138 LEU A C 1
ATOM 1084 O O . LEU A 1 138 ? -16.267 1.931 26.107 1.00 95.38 138 LEU A O 1
ATOM 1088 N N . LYS A 1 139 ? -16.214 4.183 25.989 1.00 94.81 139 LYS A N 1
ATOM 1089 C CA . LYS A 1 139 ? -15.499 4.373 27.249 1.00 94.81 139 LYS A CA 1
ATOM 1090 C C . LYS A 1 139 ? -16.271 3.782 28.430 1.00 94.81 139 LYS A C 1
ATOM 1092 O O . LYS A 1 139 ? -15.679 3.047 29.212 1.00 94.81 139 LYS A O 1
ATOM 1097 N N . HIS A 1 140 ? -17.567 4.076 28.539 1.00 94.56 140 HIS A N 1
ATOM 1098 C CA . HIS A 1 140 ? -18.414 3.588 29.628 1.00 94.56 140 HIS A CA 1
ATOM 1099 C C . HIS A 1 140 ? -18.409 2.058 29.725 1.00 94.56 140 HIS A C 1
ATOM 1101 O O . HIS A 1 140 ? -18.150 1.519 30.798 1.00 94.56 140 HIS A O 1
ATOM 1107 N N . ILE A 1 141 ? -18.619 1.383 28.594 1.00 92.69 141 ILE A N 1
ATOM 1108 C CA . ILE A 1 141 ? -18.621 -0.081 28.505 1.00 92.69 141 ILE A CA 1
ATOM 1109 C C . ILE A 1 141 ? -17.233 -0.649 28.817 1.00 92.69 141 ILE A C 1
ATOM 1111 O O . ILE A 1 141 ? -17.076 -1.607 29.567 1.00 92.69 141 ILE A O 1
ATOM 1115 N N . THR A 1 142 ? -16.180 -0.052 28.264 1.00 93.19 142 THR A N 1
ATOM 1116 C CA . THR A 1 142 ? -14.823 -0.568 28.475 1.00 93.19 142 THR A CA 1
ATOM 1117 C C . THR A 1 142 ? -14.335 -0.383 29.911 1.00 93.19 142 THR A C 1
ATOM 1119 O O . THR A 1 142 ? -13.584 -1.222 30.406 1.00 93.19 142 THR A O 1
ATOM 1122 N N . ASP A 1 143 ? -14.794 0.673 30.593 1.00 92.88 143 ASP A N 1
ATOM 1123 C CA . ASP A 1 143 ? -14.497 0.922 32.005 1.00 92.88 143 ASP A CA 1
ATOM 1124 C C . ASP A 1 143 ? -15.191 -0.121 32.906 1.00 92.88 143 ASP A C 1
ATOM 1126 O O . ASP A 1 143 ? -14.597 -0.536 33.903 1.00 92.88 143 ASP A O 1
ATOM 1130 N N . SER A 1 144 ? -16.402 -0.589 32.559 1.00 89.62 144 SER A N 1
ATOM 1131 C CA . SER A 1 144 ? -17.091 -1.654 33.310 1.00 89.62 144 SER A CA 1
ATOM 1132 C C . SER A 1 144 ? -16.489 -3.040 33.080 1.00 89.62 144 SER A C 1
ATOM 1134 O O . SER A 1 144 ? -16.380 -3.817 34.025 1.00 89.62 144 SER A O 1
ATOM 1136 N N . GLU A 1 145 ? -16.053 -3.331 31.854 1.00 87.50 145 GLU A N 1
ATOM 1137 C CA . GLU A 1 145 ? -15.443 -4.621 31.493 1.00 87.50 145 GLU A CA 1
ATOM 1138 C C . GLU A 1 145 ? -13.943 -4.705 31.842 1.00 87.50 145 GLU A C 1
ATOM 1140 O O . GLU A 1 145 ? -13.343 -5.779 31.808 1.00 87.50 145 GLU A O 1
ATOM 1145 N N . GLY A 1 146 ? -13.300 -3.575 32.161 1.00 89.75 146 GLY A N 1
ATOM 1146 C CA . GLY A 1 146 ? -11.858 -3.514 32.424 1.00 89.75 146 GLY A CA 1
ATOM 1147 C C . GLY A 1 146 ? -10.995 -3.786 31.184 1.00 89.75 146 GLY A C 1
ATOM 1148 O O . GLY A 1 146 ? -9.859 -4.253 31.302 1.00 89.75 146 GLY A O 1
ATOM 1149 N N . ILE A 1 147 ? -11.523 -3.507 29.990 1.00 89.25 147 ILE A N 1
ATOM 1150 C CA . ILE A 1 147 ? -10.864 -3.752 28.699 1.00 89.25 147 ILE A CA 1
ATOM 1151 C C . ILE A 1 147 ? -10.389 -2.417 28.116 1.00 89.25 147 ILE A C 1
ATOM 1153 O O . ILE A 1 147 ? -11.001 -1.378 28.315 1.00 89.25 147 ILE A O 1
ATOM 1157 N N . ALA A 1 148 ? -9.288 -2.402 27.363 1.00 91.44 148 ALA A N 1
ATOM 1158 C CA . ALA A 1 148 ? -8.856 -1.176 26.693 1.00 91.44 148 ALA A CA 1
ATOM 1159 C C . ALA A 1 148 ? -9.804 -0.807 25.524 1.00 91.44 148 ALA A C 1
ATOM 1161 O O . ALA A 1 148 ? -10.014 -1.647 24.647 1.00 91.44 148 ALA A O 1
ATOM 1162 N N . PRO A 1 149 ? -10.271 0.454 25.392 1.00 92.75 149 PRO A N 1
ATOM 1163 C CA . PRO A 1 149 ? -11.195 0.868 24.327 1.00 92.75 149 PRO A CA 1
ATOM 1164 C C . PRO A 1 149 ? -10.760 0.490 22.907 1.00 92.75 149 PRO A C 1
ATOM 1166 O O . PRO A 1 149 ? -11.559 0.017 22.103 1.00 92.75 149 PRO A O 1
ATOM 1169 N N . ARG A 1 150 ? -9.461 0.628 22.605 1.00 91.12 150 ARG A N 1
ATOM 1170 C CA . ARG A 1 150 ? -8.904 0.308 21.278 1.00 91.12 150 ARG A CA 1
ATOM 1171 C C . ARG A 1 150 ? -8.932 -1.184 20.938 1.00 91.12 150 ARG A C 1
ATOM 1173 O O . ARG A 1 150 ? -8.770 -1.519 19.765 1.00 91.12 150 ARG A O 1
ATOM 1180 N N . LEU A 1 151 ? -9.089 -2.069 21.928 1.00 89.50 151 LEU A N 1
ATOM 1181 C CA . LEU A 1 151 ? -9.302 -3.496 21.676 1.00 89.50 151 LEU A CA 1
ATOM 1182 C C . LEU A 1 151 ? -10.712 -3.752 21.150 1.00 89.50 151 LEU A C 1
ATOM 1184 O O . LEU A 1 151 ? -10.870 -4.639 20.316 1.00 89.50 151 LEU A O 1
ATOM 1188 N N . VAL A 1 152 ? -11.696 -2.963 21.580 1.00 91.44 152 VAL A N 1
ATOM 1189 C CA . VAL A 1 152 ? -13.095 -3.089 21.160 1.00 91.44 152 VAL A CA 1
ATOM 1190 C C . VAL A 1 152 ? -13.313 -2.409 19.806 1.00 91.44 152 VAL A C 1
ATOM 1192 O O . VAL A 1 152 ? -13.666 -3.092 18.848 1.00 91.44 152 VAL A O 1
ATOM 1195 N N . ALA A 1 153 ? -13.009 -1.112 19.679 1.00 93.75 153 ALA A N 1
ATOM 1196 C CA . ALA A 1 153 ? -13.175 -0.369 18.425 1.00 93.75 153 ALA A CA 1
ATOM 1197 C C . ALA A 1 153 ? -12.092 0.707 18.222 1.00 93.75 153 ALA A C 1
ATOM 1199 O O . ALA A 1 153 ? -11.658 1.387 19.157 1.00 93.75 153 ALA A O 1
ATOM 1200 N N . SER A 1 154 ? -11.631 0.871 16.980 1.00 93.62 154 SER A N 1
ATOM 1201 C CA . SER A 1 154 ? -10.768 1.987 16.565 1.00 93.62 154 SER A CA 1
ATOM 1202 C C . SER A 1 154 ? -11.577 3.228 16.166 1.00 93.62 154 SER A C 1
ATOM 1204 O O . SER A 1 154 ? -12.781 3.149 15.957 1.00 93.62 154 SER A O 1
ATOM 1206 N N . ALA A 1 155 ? -10.917 4.386 16.040 1.00 91.81 155 ALA A N 1
ATOM 1207 C CA . ALA A 1 155 ? -11.580 5.620 15.606 1.00 91.81 155 ALA A CA 1
ATOM 1208 C C . ALA A 1 155 ? -12.223 5.470 14.217 1.00 91.81 155 ALA A C 1
ATOM 1210 O O . ALA A 1 155 ? -13.370 5.863 14.050 1.00 91.81 155 ALA A O 1
ATOM 1211 N N . ASP A 1 156 ? -11.520 4.831 13.278 1.00 91.25 156 ASP A N 1
ATOM 1212 C CA . ASP A 1 156 ? -12.018 4.575 11.923 1.00 91.25 156 ASP A CA 1
ATOM 1213 C C . ASP A 1 156 ? -13.238 3.634 11.941 1.00 91.25 156 ASP A C 1
ATOM 1215 O O . ASP A 1 156 ? -14.175 3.815 11.170 1.00 91.25 156 ASP A O 1
ATOM 1219 N N . GLU A 1 157 ? -13.264 2.653 12.853 1.00 92.56 157 GLU A N 1
ATOM 1220 C CA . GLU A 1 157 ? -14.423 1.765 13.028 1.00 92.56 157 GLU A CA 1
ATOM 1221 C C . GLU A 1 157 ? -15.623 2.504 13.642 1.00 92.56 157 GLU A C 1
ATOM 1223 O O . GLU A 1 157 ? -16.747 2.268 13.216 1.00 92.56 157 GLU A O 1
ATOM 1228 N N . LEU A 1 158 ? -15.403 3.433 14.583 1.00 94.25 158 LEU A N 1
ATOM 1229 C CA . LEU A 1 158 ? -16.472 4.295 15.107 1.00 94.25 158 LEU A CA 1
ATOM 1230 C C . LEU A 1 158 ? -17.015 5.249 14.035 1.00 94.25 158 LEU A C 1
ATOM 1232 O O . LEU A 1 158 ? -18.216 5.490 13.993 1.00 94.25 158 LEU A O 1
ATOM 1236 N N . GLU A 1 159 ? -16.149 5.786 13.171 1.00 93.19 159 GLU A N 1
ATOM 1237 C CA . GLU A 1 159 ? -16.587 6.615 12.044 1.00 93.19 159 GLU A CA 1
ATOM 1238 C C . GLU A 1 159 ? -17.434 5.814 11.056 1.00 93.19 159 GLU A C 1
ATOM 1240 O O . GLU A 1 159 ? -18.455 6.319 10.596 1.00 93.19 159 GLU A O 1
ATOM 1245 N N . ALA A 1 160 ? -17.045 4.570 10.767 1.00 91.88 160 ALA A N 1
ATOM 1246 C CA . ALA A 1 160 ? -17.824 3.675 9.919 1.00 91.88 160 ALA A CA 1
ATOM 1247 C C . ALA A 1 160 ? -19.197 3.354 10.535 1.00 91.88 160 ALA A C 1
ATOM 1249 O O . ALA A 1 160 ? -20.199 3.499 9.845 1.00 91.88 160 ALA A O 1
ATOM 1250 N N . LEU A 1 161 ? -19.254 3.023 11.831 1.00 91.88 161 LEU A N 1
ATOM 1251 C CA . LEU A 1 161 ? -20.515 2.787 12.551 1.00 91.88 161 LEU A CA 1
ATOM 1252 C C . LEU A 1 161 ? -21.419 4.023 12.579 1.00 91.88 161 LEU A C 1
ATOM 1254 O O . LEU A 1 161 ? -22.624 3.920 12.423 1.00 91.88 161 LEU A O 1
ATOM 1258 N N . ALA A 1 162 ? -20.845 5.217 12.739 1.00 92.88 162 ALA A N 1
ATOM 1259 C CA . ALA A 1 162 ? -21.613 6.461 12.736 1.00 92.88 162 ALA A CA 1
ATOM 1260 C C . ALA A 1 162 ? -22.229 6.810 11.367 1.00 92.88 162 ALA A C 1
ATOM 1262 O O . ALA A 1 162 ? -23.052 7.726 11.283 1.00 92.88 162 ALA A O 1
ATOM 1263 N N . LEU A 1 163 ? -21.772 6.159 10.295 1.00 92.00 163 LEU A N 1
ATOM 1264 C CA . LEU A 1 163 ? -22.261 6.348 8.929 1.00 92.00 163 LEU A CA 1
ATOM 1265 C C . LEU A 1 163 ? -23.191 5.220 8.477 1.00 92.00 163 LEU A C 1
ATOM 1267 O O . LEU A 1 163 ? -24.037 5.460 7.616 1.00 92.00 163 LEU A O 1
ATOM 1271 N N . ASP A 1 164 ? -23.000 4.019 9.014 1.00 90.50 164 ASP A N 1
ATOM 1272 C CA . ASP A 1 164 ? -23.717 2.803 8.654 1.00 90.50 164 ASP A CA 1
ATOM 1273 C C . ASP A 1 164 ? -23.794 1.877 9.875 1.00 90.50 164 ASP A C 1
ATOM 1275 O O . ASP A 1 164 ? -22.780 1.334 10.323 1.00 90.50 164 ASP A O 1
ATOM 1279 N N . ASP A 1 165 ? -25.007 1.680 10.389 1.00 86.75 165 ASP A N 1
ATOM 1280 C CA . ASP A 1 165 ? -25.270 0.808 11.535 1.00 86.75 165 ASP A CA 1
ATOM 1281 C C . ASP A 1 165 ? -24.905 -0.658 11.238 1.00 86.75 165 ASP A C 1
ATOM 1283 O O . ASP A 1 165 ? -24.652 -1.413 12.166 1.00 86.75 165 ASP A O 1
ATOM 1287 N N . GLU A 1 166 ? -24.810 -1.065 9.964 1.00 88.31 166 GLU A N 1
ATOM 1288 C CA . GLU A 1 166 ? -24.403 -2.408 9.516 1.00 88.31 166 GLU A CA 1
ATOM 1289 C C . GLU A 1 166 ? -22.972 -2.420 8.936 1.00 88.31 166 GLU A C 1
ATOM 1291 O O . GLU A 1 166 ? -22.576 -3.342 8.213 1.00 88.31 166 GLU A O 1
ATOM 1296 N N . ALA A 1 167 ? -22.158 -1.404 9.268 1.00 89.38 167 ALA A N 1
ATOM 1297 C CA . ALA A 1 167 ? -20.781 -1.302 8.794 1.00 89.38 167 ALA A CA 1
ATOM 1298 C C . ALA A 1 167 ? -19.996 -2.606 9.063 1.00 89.38 167 ALA A C 1
ATOM 1300 O O . ALA A 1 167 ? -19.993 -3.092 10.202 1.00 89.38 167 ALA A O 1
ATOM 1301 N N . PRO A 1 168 ? -19.261 -3.152 8.069 1.00 89.69 168 PRO A N 1
ATOM 1302 C CA . PRO A 1 168 ? -18.526 -4.413 8.192 1.00 89.69 168 PRO A CA 1
ATOM 1303 C C . PRO A 1 168 ? -17.215 -4.231 8.980 1.00 89.69 168 PRO A C 1
ATOM 1305 O O . PRO A 1 168 ? -16.110 -4.420 8.463 1.00 89.69 168 PRO A O 1
ATOM 1308 N N . VAL A 1 169 ? -17.332 -3.825 10.244 1.00 91.56 169 VAL A N 1
ATOM 1309 C CA . VAL A 1 169 ? -16.226 -3.568 11.173 1.00 91.56 169 VAL A CA 1
ATOM 1310 C C . VAL A 1 169 ? -16.144 -4.639 12.252 1.00 91.56 169 VAL A C 1
ATOM 1312 O O . VAL A 1 169 ? -17.120 -5.316 12.565 1.00 91.56 169 VAL A O 1
ATOM 1315 N N . ARG A 1 170 ? -14.978 -4.780 12.894 1.00 89.81 170 ARG A N 1
ATOM 1316 C CA . ARG A 1 170 ? -14.786 -5.825 13.916 1.00 89.81 170 ARG A CA 1
ATOM 1317 C C . ARG A 1 170 ? -15.655 -5.608 15.148 1.00 89.81 170 ARG A C 1
ATOM 1319 O O . ARG A 1 170 ? -15.951 -6.574 15.837 1.00 89.81 170 ARG A O 1
ATOM 1326 N N . ALA A 1 171 ? -16.041 -4.360 15.419 1.00 90.94 171 ALA A N 1
ATOM 1327 C CA . ALA A 1 171 ? -16.959 -4.013 16.498 1.00 90.94 171 ALA A CA 1
ATOM 1328 C C . ALA A 1 171 ? -18.326 -4.713 16.354 1.00 90.94 171 ALA A C 1
ATOM 1330 O O . ALA A 1 171 ? -18.981 -4.955 17.356 1.00 90.94 171 ALA A O 1
ATOM 1331 N N . GLN A 1 172 ? -18.705 -5.112 15.133 1.00 89.44 172 GLN A N 1
ATOM 1332 C CA . GLN A 1 172 ? -19.953 -5.812 14.810 1.00 89.44 172 GLN A CA 1
ATOM 1333 C C . GLN A 1 172 ? -19.789 -7.333 14.721 1.00 89.44 172 GLN A C 1
ATOM 1335 O O . GLN A 1 172 ? -20.589 -8.029 14.098 1.00 89.44 172 GLN A O 1
ATOM 1340 N N . SER A 1 173 ? -18.718 -7.902 15.271 1.00 87.88 173 SER A N 1
ATOM 1341 C CA . SER A 1 173 ? -18.473 -9.342 15.180 1.00 87.88 173 SER A CA 1
ATOM 1342 C C . SER A 1 173 ? -17.879 -9.915 16.460 1.00 87.88 173 SER A C 1
ATOM 1344 O O . SER A 1 173 ? -17.083 -9.269 17.144 1.00 87.88 173 SER A O 1
ATOM 1346 N N . GLY A 1 174 ? -18.239 -11.169 16.751 1.00 87.38 174 GLY A N 1
ATOM 1347 C CA . GLY A 1 174 ? -17.755 -11.911 17.917 1.00 87.38 174 GLY A CA 1
ATOM 1348 C C . GLY A 1 174 ? -18.018 -11.184 19.237 1.00 87.38 174 GLY A C 1
ATOM 1349 O O . GLY A 1 174 ? -18.984 -10.431 19.361 1.00 87.38 174 GLY A O 1
ATOM 1350 N N . TRP A 1 175 ? -17.104 -11.353 20.194 1.00 89.25 175 TRP A N 1
ATOM 1351 C CA . TRP A 1 175 ? -17.222 -10.778 21.541 1.00 89.25 175 TRP A CA 1
ATOM 1352 C C . TRP A 1 175 ? -17.330 -9.245 21.556 1.00 89.25 175 TRP A C 1
ATOM 1354 O O . TRP A 1 175 ? -17.877 -8.666 22.487 1.00 89.25 175 TRP A O 1
ATOM 1364 N N . ARG A 1 176 ? -16.818 -8.554 20.528 1.00 90.88 176 ARG A N 1
ATOM 1365 C CA . ARG A 1 176 ? -16.899 -7.087 20.451 1.00 90.88 176 ARG A CA 1
ATOM 1366 C C . ARG A 1 176 ? -18.325 -6.609 20.229 1.00 90.88 176 ARG A C 1
ATOM 1368 O O . ARG A 1 176 ? -18.692 -5.575 20.779 1.00 90.88 176 ARG A O 1
ATOM 1375 N N . ARG A 1 177 ? -19.108 -7.365 19.454 1.00 89.12 177 ARG A N 1
ATOM 1376 C CA . ARG A 1 177 ? -20.526 -7.071 19.249 1.00 89.12 177 ARG A CA 1
ATOM 1377 C C . ARG A 1 177 ? -21.298 -7.256 20.543 1.00 89.12 177 ARG A C 1
ATOM 1379 O O . ARG A 1 177 ? -22.020 -6.359 20.932 1.00 89.12 177 ARG A O 1
ATOM 1386 N N . GLU A 1 178 ? -21.043 -8.364 21.234 1.00 87.25 178 GLU A N 1
ATOM 1387 C CA . GLU A 1 178 ? -21.662 -8.676 22.529 1.00 87.25 178 GLU A CA 1
ATOM 1388 C C . GLU A 1 178 ? -21.378 -7.601 23.591 1.00 87.25 178 GLU A C 1
ATOM 1390 O O . GLU A 1 178 ? -22.214 -7.350 24.450 1.00 87.25 178 GLU A O 1
ATOM 1395 N N . VAL A 1 179 ? -20.202 -6.964 23.539 1.00 87.06 179 VAL A N 1
ATOM 1396 C CA . VAL A 1 179 ? -19.799 -5.942 24.515 1.00 87.06 179 VAL A CA 1
ATOM 1397 C C . VAL A 1 179 ? -20.227 -4.529 24.105 1.00 87.06 179 VAL A C 1
ATOM 1399 O O . VAL A 1 179 ? -20.639 -3.763 24.965 1.00 87.06 179 VAL A O 1
ATOM 1402 N N . PHE A 1 18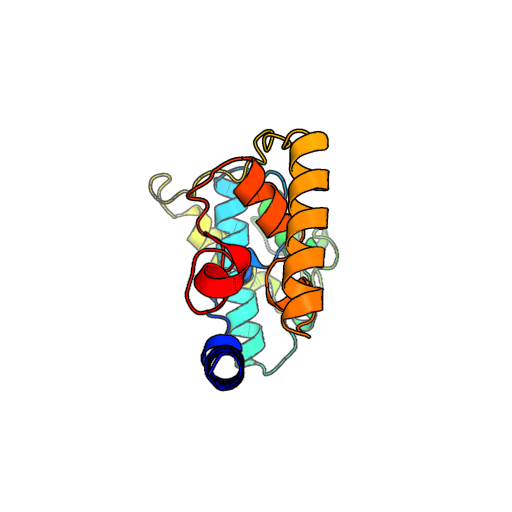0 ? -20.107 -4.148 22.829 1.00 87.88 180 PHE A N 1
ATOM 1403 C CA . PHE A 1 180 ? -20.309 -2.761 22.370 1.00 87.88 180 PHE A CA 1
ATOM 1404 C C . PHE A 1 180 ? -21.210 -2.608 21.137 1.00 87.88 180 PHE A C 1
ATOM 1406 O O . PHE A 1 180 ? -21.761 -1.532 20.943 1.00 87.88 180 PHE A O 1
ATOM 1413 N N . GLY A 1 181 ? -21.321 -3.624 20.282 1.00 73.62 181 GLY A N 1
ATOM 1414 C CA . GLY A 1 181 ? -21.979 -3.520 18.972 1.00 73.62 181 GLY A CA 1
ATOM 1415 C C . GLY A 1 181 ? -23.474 -3.862 18.937 1.00 73.62 181 GLY A C 1
ATOM 1416 O O . GLY A 1 181 ? -23.974 -4.096 17.839 1.00 73.62 181 GLY A O 1
ATOM 1417 N N . GLU A 1 182 ? -24.149 -3.967 20.089 1.00 68.31 182 GLU A N 1
ATOM 1418 C CA . GLU A 1 182 ? -25.626 -3.985 20.209 1.00 68.31 182 GLU A CA 1
ATOM 1419 C C . GLU A 1 182 ? -26.181 -2.593 20.586 1.00 68.31 182 GLU A C 1
ATOM 1421 O O . GLU A 1 182 ? -25.921 -1.638 19.822 1.00 68.31 182 GLU A O 1
#

Sequence (182 aa):
SWLDDENAKLTNPATYHTAPADAWKRIKVRNMKPVQLRRMMHLAEWREAEAQRRDLPRNRILRDETILDLAGTNPSTTAEFGKIRNFPGGANGKLATPVLALLREVEAMPDSTLPEALSEGRTPKPPAAVMELLRVLLKHITDSEGIAPRLVASADELEALALDDEAPVRAQSGWRREVFGE

Foldseek 3Di:
DLVVVVVVLVPDVVNVDDQLQCQLVPQDDAWDDLQLSLQLSLVSSVLVVVCVVVVHDSVVQPNSQLSSQCSVPVDQALQCQLVRPPRAPGSPHPVSVVSNVSSVVSVPDDPVPGDDTRHPDVPDFFDPVQLVVLVVQLVVLCVVVVHDSVSLDDSVRSRQCSVPLPRPDCCCDDVNCVRRSD

pLDDT: mean 91.1, std 7.19, range [62.09, 98.19]

Radius of gyration: 21.92 Å; chains: 1; bounding box: 48×33×58 Å